Protein AF-A0A356KJI8-F1 (afdb_monomer)

Solvent-accessible surface area (backbone atoms only — not comparable to full-atom values): 4674 Å² total; per-residue (Å²): 104,62,84,39,20,71,44,53,68,57,52,44,47,62,57,50,49,38,50,50,49,26,66,72,63,75,37,71,68,42,54,54,48,47,59,63,44,50,63,56,52,55,52,50,49,52,52,52,54,48,51,43,44,71,76,34,68,66,60,46,59,55,49,53,72,62,26,16,73,86,53,62,52,75,78,75,76,79,76,84,127

Foldseek 3Di:
DCQAEVCVVVLCCLPPVLVVVCVVVVDCVSVVVSVVCVVVVVVVLVVVLVVCCVVPPPVSVVSPVQYDHNGGDDPDPDDDD

Radius of gyration: 16.25 Å; Cα contacts (8 Å, |Δi|>4): 50; chains: 1; bounding box: 27×36×49 Å

Secondary structure (DSSP, 8-state):
-TTTBS-HHHHHIIIIIHHHHHHHHT-HHHHHHHHHHHHHHHHHHHHHHHHHHHHSTTHHHHHHHHSBSSSPPPPPPPPP-

pLDDT: mean 72.65, std 10.51, range [42.5, 87.19]

Structure (mmCIF, N/CA/C/O backbone):
data_AF-A0A356KJI8-F1
#
_entry.id   AF-A0A356KJI8-F1
#
loop_
_atom_site.group_PDB
_atom_site.id
_atom_site.type_symbol
_atom_site.label_atom_id
_atom_site.label_alt_id
_atom_site.label_comp_id
_atom_site.label_asym_id
_atom_site.label_entity_id
_atom_site.label_seq_id
_atom_site.pdbx_PDB_ins_code
_atom_site.Cartn_x
_atom_site.Cartn_y
_atom_site.Cartn_z
_atom_site.occupancy
_atom_site.B_iso_or_equiv
_atom_site.auth_seq_id
_atom_site.auth_comp_id
_atom_site.auth_asym_id
_atom_site.auth_atom_id
_atom_site.pdbx_PDB_model_num
ATOM 1 N N . ALA A 1 1 ? -14.431 -9.242 -0.576 1.00 55.72 1 ALA A N 1
ATOM 2 C CA . ALA A 1 1 ? -12.989 -8.930 -0.694 1.00 55.72 1 ALA A CA 1
ATOM 3 C C . ALA A 1 1 ? -12.463 -8.170 0.528 1.00 55.72 1 ALA A C 1
ATOM 5 O O . ALA A 1 1 ? -11.588 -8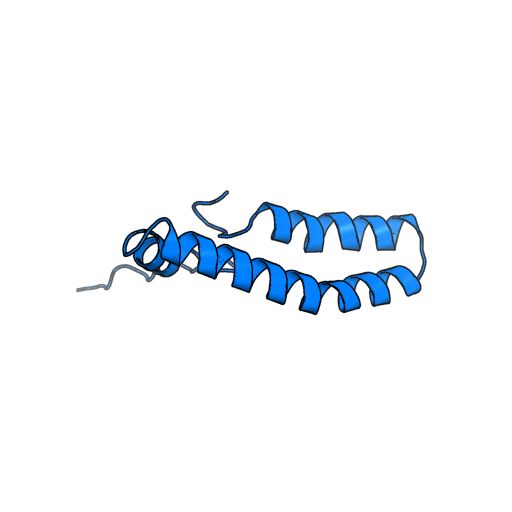.697 1.204 1.00 55.72 1 ALA A O 1
ATOM 6 N N . PHE A 1 2 ? -13.041 -7.009 0.873 1.00 58.22 2 PHE A N 1
ATOM 7 C CA . PHE A 1 2 ? -12.616 -6.190 2.024 1.00 58.22 2 PHE A CA 1
ATOM 8 C C . PHE A 1 2 ? -12.607 -6.940 3.369 1.00 58.22 2 PHE A C 1
ATOM 10 O O . PHE A 1 2 ? -11.671 -6.824 4.142 1.00 58.22 2 PHE A O 1
ATOM 17 N N . ARG A 1 3 ? -13.555 -7.861 3.591 1.00 53.50 3 ARG A N 1
ATOM 18 C CA . ARG A 1 3 ? -13.585 -8.736 4.782 1.00 53.50 3 ARG A CA 1
ATOM 19 C C . ARG A 1 3 ? -12.326 -9.600 5.003 1.00 53.50 3 ARG A C 1
ATOM 21 O O . ARG A 1 3 ? -12.139 -10.099 6.104 1.00 53.50 3 ARG A O 1
ATOM 28 N N . TYR A 1 4 ? -11.480 -9.790 3.987 1.00 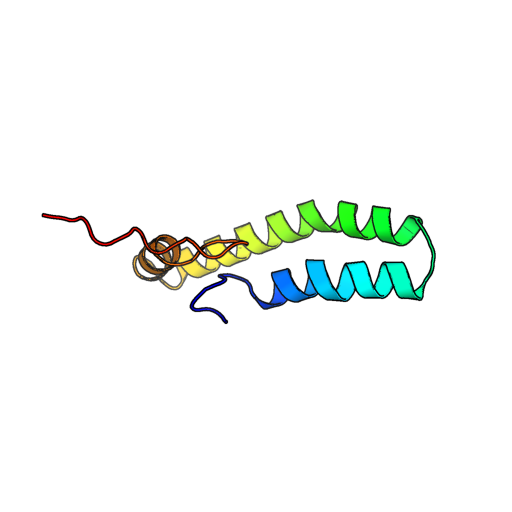56.91 4 TYR A N 1
ATOM 29 C CA . TYR A 1 4 ? -10.260 -10.607 4.073 1.00 56.91 4 TYR A CA 1
ATOM 30 C C . TYR A 1 4 ? -8.979 -9.809 3.795 1.00 56.91 4 TYR A C 1
ATOM 32 O O . TYR A 1 4 ? -7.936 -10.112 4.374 1.00 56.91 4 TYR A O 1
ATOM 40 N N . PHE A 1 5 ? -9.065 -8.768 2.961 1.00 61.53 5 PHE A N 1
ATOM 41 C CA . PHE A 1 5 ? -7.945 -7.921 2.555 1.00 61.53 5 PHE A CA 1
ATOM 42 C C . PHE A 1 5 ? -8.300 -6.459 2.794 1.00 61.53 5 PHE A C 1
ATOM 44 O O . PHE A 1 5 ? -9.326 -6.002 2.297 1.00 61.53 5 PHE A O 1
ATOM 51 N N . ARG A 1 6 ? -7.438 -5.698 3.477 1.00 68.62 6 ARG A N 1
ATOM 52 C CA . ARG A 1 6 ? -7.667 -4.248 3.643 1.00 68.62 6 ARG A CA 1
ATOM 53 C C . ARG A 1 6 ? -7.644 -3.498 2.315 1.00 68.62 6 ARG A C 1
ATOM 55 O O . ARG A 1 6 ? -8.436 -2.588 2.120 1.00 68.62 6 ARG A O 1
ATOM 62 N N . HIS A 1 7 ? -6.801 -3.943 1.386 1.00 69.56 7 HIS A N 1
ATOM 63 C CA . HIS A 1 7 ? -6.584 -3.280 0.103 1.00 69.56 7 HIS A CA 1
ATOM 64 C C . HIS A 1 7 ? -6.632 -4.289 -1.061 1.00 69.56 7 HIS A C 1
ATOM 66 O O . HIS A 1 7 ? -5.603 -4.603 -1.663 1.00 69.56 7 HIS A O 1
ATOM 72 N N . PRO A 1 8 ? -7.815 -4.836 -1.397 1.00 67.94 8 PRO A N 1
ATOM 73 C CA . PRO A 1 8 ? -7.946 -5.857 -2.438 1.00 67.94 8 PRO A CA 1
ATOM 74 C C . PRO A 1 8 ? -7.560 -5.334 -3.830 1.00 67.94 8 PRO A C 1
ATOM 76 O O . PRO A 1 8 ? -7.013 -6.087 -4.631 1.00 67.94 8 PRO A O 1
ATOM 79 N N . LEU A 1 9 ? -7.774 -4.039 -4.094 1.00 73.75 9 LEU A N 1
ATOM 80 C CA . LEU A 1 9 ? -7.351 -3.391 -5.337 1.00 73.75 9 LEU A CA 1
ATOM 81 C C . LEU A 1 9 ? -5.821 -3.391 -5.480 1.00 73.75 9 LEU A C 1
ATOM 83 O O . LEU A 1 9 ? -5.300 -3.708 -6.542 1.00 73.75 9 LEU A O 1
ATOM 87 N N . TYR A 1 10 ? -5.103 -3.102 -4.394 1.00 71.81 10 TYR A N 1
ATOM 88 C CA . TYR A 1 10 ? -3.642 -3.059 -4.367 1.00 71.81 10 TYR A CA 1
ATOM 89 C C . TYR A 1 10 ? -3.054 -4.458 -4.555 1.00 71.81 10 TYR A C 1
ATOM 91 O O . TYR A 1 10 ? -2.099 -4.633 -5.306 1.00 71.81 10 TYR A O 1
ATOM 99 N N . ALA A 1 11 ? -3.661 -5.467 -3.919 1.00 69.88 11 ALA A N 1
ATOM 100 C CA . ALA A 1 11 ? -3.290 -6.863 -4.123 1.00 69.88 11 ALA A CA 1
ATOM 101 C C . ALA A 1 11 ? -3.465 -7.273 -5.595 1.00 69.88 11 ALA A C 1
ATOM 103 O O . ALA A 1 11 ? -2.549 -7.850 -6.173 1.00 69.88 11 ALA A O 1
ATOM 104 N N . ALA A 1 12 ? -4.585 -6.912 -6.230 1.00 76.12 12 ALA A N 1
ATOM 105 C CA . ALA A 1 12 ? -4.797 -7.167 -7.654 1.00 76.12 12 ALA A CA 1
ATOM 106 C C . ALA A 1 12 ? -3.794 -6.405 -8.544 1.00 76.12 12 ALA A C 1
ATOM 108 O O . ALA A 1 12 ? -3.255 -6.974 -9.489 1.00 76.12 12 ALA A O 1
ATOM 109 N N . PHE A 1 13 ? -3.479 -5.147 -8.233 1.00 75.94 13 PHE A N 1
ATOM 110 C CA . PHE A 1 13 ? -2.539 -4.349 -9.029 1.00 75.94 13 PHE A CA 1
ATOM 111 C C . PHE A 1 13 ? -1.095 -4.872 -8.949 1.00 75.94 13 PHE A C 1
ATOM 113 O O . PHE A 1 13 ? -0.376 -4.922 -9.950 1.00 75.94 13 PHE A O 1
ATOM 120 N N . LEU A 1 14 ? -0.669 -5.297 -7.758 1.00 70.81 14 LEU A N 1
ATOM 121 C CA . LEU A 1 14 ? 0.664 -5.854 -7.528 1.00 70.81 14 LEU A CA 1
ATOM 122 C C . LEU A 1 14 ? 0.807 -7.283 -8.070 1.00 70.81 14 LEU A C 1
ATOM 124 O O . LEU A 1 14 ? 1.866 -7.620 -8.585 1.00 70.81 14 LEU A O 1
ATOM 128 N N . LEU A 1 15 ? -0.235 -8.118 -7.989 1.00 71.62 15 LEU A N 1
ATOM 129 C CA . LEU A 1 15 ? -0.162 -9.522 -8.420 1.00 71.62 15 LEU A CA 1
ATOM 130 C C . LEU A 1 15 ? -0.574 -9.746 -9.874 1.00 71.62 15 LEU A C 1
ATOM 132 O O . LEU A 1 15 ? 0.086 -10.499 -10.574 1.00 71.62 15 LEU A O 1
ATOM 136 N N . PHE A 1 16 ? -1.662 -9.135 -10.342 1.00 72.81 16 PHE A N 1
ATOM 137 C CA . PHE A 1 16 ? -2.162 -9.364 -11.701 1.00 72.81 16 PHE A CA 1
ATOM 138 C C . PHE A 1 16 ? -1.580 -8.368 -12.694 1.00 72.81 16 PHE A C 1
ATOM 140 O O . PHE A 1 16 ? -1.121 -8.766 -13.761 1.00 72.81 16 PHE A O 1
ATOM 147 N N . PHE A 1 17 ? -1.579 -7.079 -12.351 1.00 73.00 17 PHE A N 1
ATOM 148 C CA . PHE A 1 17 ? -1.188 -6.048 -13.309 1.00 73.00 17 PHE A CA 1
ATOM 149 C C . PHE A 1 17 ? 0.321 -6.048 -13.553 1.00 73.00 17 PHE A C 1
ATOM 151 O O . PHE A 1 17 ? 0.754 -6.079 -14.696 1.00 73.00 17 PHE A O 1
ATOM 158 N N . ASN A 1 18 ? 1.130 -6.096 -12.493 1.00 70.00 18 ASN A N 1
ATOM 159 C CA . ASN A 1 18 ? 2.588 -6.112 -12.637 1.00 70.00 18 ASN A CA 1
ATOM 160 C C . ASN A 1 18 ? 3.110 -7.400 -13.287 1.00 70.00 18 ASN A C 1
ATOM 162 O O . ASN A 1 18 ? 3.957 -7.341 -14.174 1.00 70.00 18 ASN A O 1
ATOM 166 N N . PHE A 1 19 ? 2.573 -8.556 -12.897 1.00 71.06 19 PHE A N 1
ATOM 167 C CA . PHE A 1 19 ? 3.005 -9.843 -13.446 1.00 71.06 19 PHE A CA 1
ATOM 168 C C . PHE A 1 19 ? 2.496 -10.059 -14.877 1.00 71.06 19 PHE A C 1
ATOM 170 O O . PHE A 1 19 ? 3.250 -10.507 -15.738 1.00 71.06 19 PHE A O 1
ATOM 177 N N . GLY A 1 20 ? 1.245 -9.674 -15.156 1.00 73.75 20 GLY A N 1
ATOM 178 C CA . GLY A 1 20 ? 0.675 -9.710 -16.502 1.00 73.75 20 GLY A CA 1
ATOM 179 C C . GLY A 1 20 ? 1.393 -8.765 -17.464 1.00 73.75 20 GLY A C 1
ATOM 180 O O . GLY A 1 20 ? 1.670 -9.148 -18.595 1.00 73.75 20 GLY A O 1
ATOM 181 N N . LEU A 1 21 ? 1.768 -7.566 -17.007 1.00 72.88 21 LEU A N 1
ATOM 182 C CA . LEU A 1 21 ? 2.501 -6.599 -17.825 1.00 72.88 21 LEU A CA 1
ATOM 183 C C . LEU A 1 21 ? 3.949 -7.042 -18.089 1.00 72.88 21 L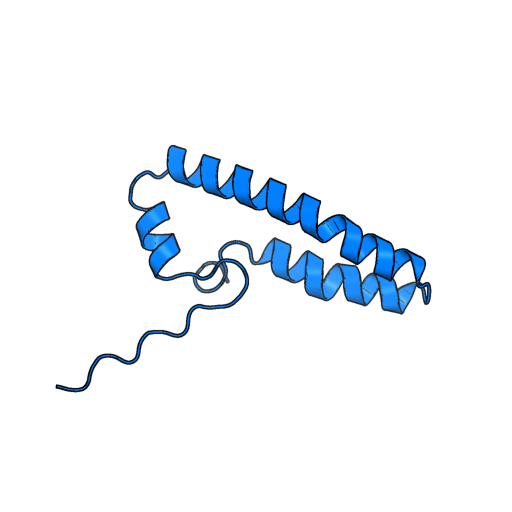EU A C 1
ATOM 185 O O . LEU A 1 21 ? 4.436 -6.876 -19.205 1.00 72.88 21 LEU A O 1
ATOM 189 N N . ALA A 1 22 ? 4.615 -7.651 -17.102 1.00 73.19 22 ALA A N 1
ATOM 190 C CA . ALA A 1 22 ? 5.959 -8.199 -17.277 1.00 73.19 22 ALA A CA 1
ATOM 191 C C . ALA A 1 22 ? 5.983 -9.373 -18.273 1.00 73.19 22 ALA A C 1
ATOM 193 O O . ALA A 1 22 ? 6.870 -9.423 -19.121 1.00 73.19 22 ALA A O 1
ATOM 194 N N . LEU A 1 23 ? 4.990 -10.271 -18.213 1.00 74.81 23 LEU A N 1
ATOM 195 C CA . LEU A 1 23 ? 4.827 -11.369 -19.175 1.00 74.81 23 LEU A CA 1
ATOM 196 C C . LEU A 1 23 ? 4.445 -10.874 -20.575 1.00 74.81 23 LEU A C 1
ATOM 198 O O . LEU A 1 23 ? 4.913 -11.425 -21.564 1.00 74.81 23 LEU A O 1
ATOM 202 N N . TYR A 1 24 ? 3.602 -9.843 -20.668 1.00 76.88 24 TYR A N 1
ATOM 203 C CA . TYR A 1 24 ? 3.157 -9.297 -21.951 1.00 76.88 24 TYR A CA 1
ATOM 204 C C . TYR A 1 24 ? 4.286 -8.603 -22.726 1.00 76.88 24 TYR A C 1
ATOM 206 O O . TYR A 1 24 ? 4.312 -8.657 -23.952 1.00 76.88 24 TYR A O 1
ATOM 214 N N . LEU A 1 25 ? 5.212 -7.944 -22.022 1.00 78.62 25 LEU A N 1
ATOM 215 C CA . LEU A 1 25 ? 6.276 -7.141 -22.639 1.00 78.62 25 LEU A CA 1
ATOM 216 C C . LEU A 1 25 ? 7.616 -7.876 -22.761 1.00 78.62 25 LEU A C 1
ATOM 218 O O . LEU A 1 25 ? 8.536 -7.308 -23.344 1.00 78.62 25 LEU A O 1
ATOM 222 N N . ASP A 1 26 ? 7.727 -9.090 -22.205 1.00 78.94 26 ASP A N 1
ATOM 223 C CA . ASP A 1 26 ? 8.931 -9.943 -22.194 1.00 78.94 26 ASP A CA 1
ATOM 224 C C . ASP A 1 26 ? 10.226 -9.179 -21.858 1.00 78.94 26 ASP A C 1
ATOM 226 O O . ASP A 1 26 ? 11.287 -9.362 -22.453 1.00 78.94 26 ASP A O 1
ATOM 230 N N . ASN A 1 27 ? 10.129 -8.225 -20.928 1.00 75.94 27 ASN A N 1
ATOM 231 C CA . ASN A 1 27 ? 11.202 -7.275 -20.673 1.00 75.94 27 ASN A CA 1
ATOM 232 C C . ASN A 1 27 ? 11.464 -7.126 -19.174 1.00 75.94 27 ASN A C 1
ATOM 234 O O . ASN A 1 27 ? 10.618 -6.661 -18.403 1.00 75.94 27 ASN A O 1
ATOM 238 N N . TRP A 1 28 ? 12.691 -7.474 -18.776 1.00 75.75 28 TRP A N 1
ATOM 239 C CA . TRP A 1 28 ? 13.183 -7.393 -17.399 1.00 75.75 28 TRP A CA 1
ATOM 240 C C . TRP A 1 28 ? 13.060 -5.998 -16.771 1.00 75.75 28 TRP A C 1
ATOM 242 O O . TRP A 1 28 ? 12.962 -5.892 -15.548 1.00 75.75 28 TRP A O 1
ATOM 252 N N . LEU A 1 29 ? 12.994 -4.929 -17.572 1.00 79.50 29 LEU A N 1
ATOM 253 C CA . LEU A 1 29 ? 12.771 -3.568 -17.084 1.00 79.50 29 LEU A CA 1
ATOM 254 C C . LEU A 1 29 ? 11.446 -3.440 -16.310 1.00 79.50 29 LEU A C 1
ATOM 256 O O . LEU A 1 29 ? 11.385 -2.726 -15.310 1.00 79.50 29 LEU A O 1
ATOM 260 N N . TYR A 1 30 ? 10.407 -4.179 -16.708 1.00 75.88 30 TYR A N 1
ATOM 261 C CA . TYR A 1 30 ? 9.114 -4.171 -16.016 1.00 75.88 30 TYR A CA 1
ATOM 262 C C . TYR A 1 30 ? 9.136 -4.949 -14.703 1.00 75.88 30 TYR A C 1
ATOM 264 O O . TYR A 1 30 ? 8.39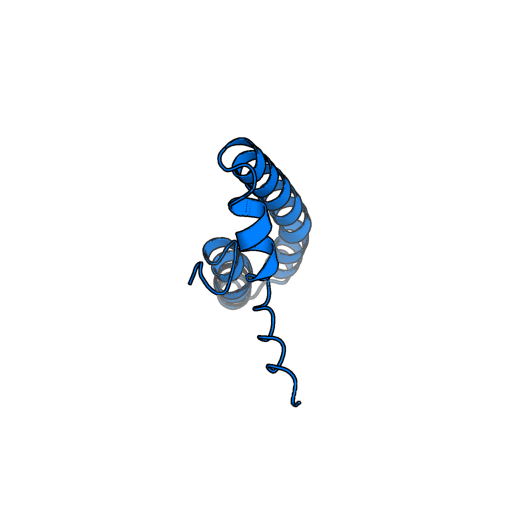1 -4.619 -13.784 1.00 75.88 30 TYR A O 1
ATOM 272 N N . VAL A 1 31 ? 10.039 -5.923 -14.568 1.00 75.06 31 VAL A N 1
ATOM 273 C CA . VAL A 1 31 ? 10.283 -6.597 -13.287 1.00 75.06 31 VAL A CA 1
ATOM 274 C C . VAL A 1 31 ? 10.907 -5.612 -12.297 1.00 75.06 31 VAL A C 1
ATOM 276 O O . VAL A 1 31 ? 10.465 -5.515 -11.154 1.00 75.06 31 VAL A O 1
ATOM 279 N N . ILE A 1 32 ? 11.885 -4.817 -12.743 1.00 80.88 32 ILE A N 1
ATOM 280 C CA . ILE A 1 32 ? 12.492 -3.759 -11.920 1.00 80.88 32 ILE A CA 1
ATOM 281 C C . ILE A 1 32 ? 11.458 -2.679 -11.580 1.00 80.88 32 ILE A C 1
ATOM 283 O O . ILE A 1 32 ? 11.389 -2.240 -10.433 1.00 80.88 32 ILE A O 1
ATOM 287 N N . TRP A 1 33 ? 10.619 -2.286 -12.540 1.00 80.31 33 TRP A N 1
ATOM 288 C CA . TRP A 1 33 ? 9.524 -1.341 -12.314 1.00 80.31 33 TRP A CA 1
ATOM 289 C C . TRP A 1 33 ? 8.536 -1.839 -11.252 1.00 80.31 33 TRP A C 1
ATOM 291 O O . TRP A 1 33 ? 8.193 -1.096 -10.332 1.00 80.31 33 TRP A O 1
ATOM 301 N N . ALA A 1 34 ? 8.144 -3.114 -11.318 1.00 78.38 34 ALA A N 1
ATOM 302 C CA . ALA A 1 34 ? 7.271 -3.731 -10.325 1.00 78.38 34 ALA A CA 1
ATOM 303 C C . ALA A 1 34 ? 7.876 -3.681 -8.916 1.00 78.38 34 ALA A C 1
ATOM 305 O O . ALA A 1 34 ? 7.207 -3.294 -7.954 1.00 78.38 34 ALA A O 1
ATOM 306 N N . LEU A 1 35 ? 9.169 -3.996 -8.800 1.00 80.38 35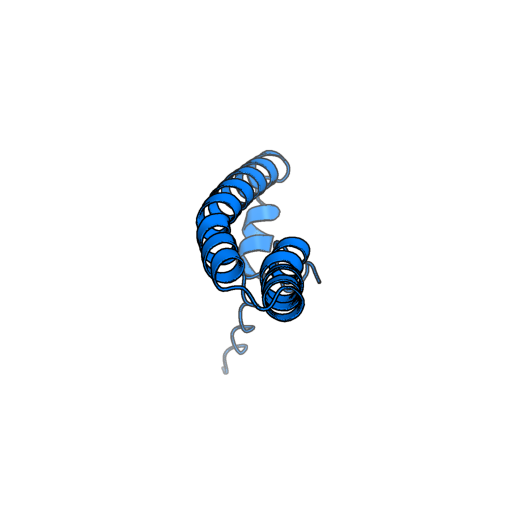 LEU A N 1
ATOM 307 C CA . LEU A 1 35 ? 9.905 -3.896 -7.540 1.00 80.38 35 LEU A CA 1
ATOM 308 C C . LEU A 1 35 ? 10.005 -2.447 -7.044 1.00 80.38 35 LEU A C 1
ATOM 310 O O . LEU A 1 35 ? 9.845 -2.195 -5.851 1.00 80.38 35 LEU A O 1
ATOM 314 N N . ALA A 1 36 ? 10.199 -1.484 -7.944 1.00 82.94 36 ALA A N 1
ATOM 315 C CA . ALA A 1 36 ? 10.255 -0.065 -7.605 1.00 82.94 36 ALA A CA 1
ATOM 316 C C . ALA A 1 36 ? 8.901 0.488 -7.123 1.00 82.94 36 ALA A C 1
ATOM 318 O O . ALA A 1 36 ? 8.869 1.408 -6.304 1.00 82.94 36 ALA A O 1
ATOM 319 N N . GLN A 1 37 ? 7.775 -0.079 -7.569 1.00 79.50 37 GLN A N 1
ATOM 320 C CA . GLN A 1 37 ? 6.451 0.345 -7.110 1.00 79.50 37 GLN A CA 1
ATOM 321 C C . GLN A 1 37 ? 6.130 -0.104 -5.676 1.00 79.50 37 GLN A C 1
ATOM 323 O O . GLN A 1 37 ? 5.338 0.562 -5.006 1.00 79.50 37 GLN A O 1
ATOM 328 N N . HIS A 1 38 ? 6.739 -1.179 -5.162 1.00 78.88 38 HIS A N 1
ATOM 329 C CA . HIS A 1 38 ? 6.491 -1.665 -3.796 1.00 78.88 38 HIS A CA 1
ATOM 330 C C . HIS A 1 38 ? 6.581 -0.575 -2.708 1.00 78.88 38 HIS A C 1
ATOM 332 O O . HIS A 1 38 ? 5.612 -0.411 -1.958 1.00 78.88 38 HIS A O 1
ATOM 338 N N . PRO A 1 39 ? 7.678 0.201 -2.588 1.00 82.31 39 PRO A N 1
ATOM 339 C CA . PRO A 1 39 ? 7.781 1.247 -1.569 1.00 82.31 39 PRO A CA 1
ATOM 340 C C . PRO A 1 39 ? 6.724 2.349 -1.732 1.00 82.31 39 PRO A C 1
ATOM 342 O O . PRO A 1 39 ? 6.178 2.818 -0.733 1.00 82.31 39 PRO A O 1
ATOM 345 N N . VAL A 1 40 ? 6.371 2.719 -2.968 1.00 82.88 40 VAL A N 1
ATOM 346 C CA . VAL A 1 40 ? 5.329 3.725 -3.246 1.00 82.88 40 VAL A CA 1
ATOM 347 C C . VAL A 1 40 ? 3.968 3.252 -2.739 1.00 82.88 40 VAL A C 1
ATOM 349 O O . VAL A 1 40 ? 3.249 4.003 -2.075 1.00 82.88 40 VAL A O 1
ATOM 352 N N . TRP A 1 41 ? 3.630 1.988 -2.992 1.00 77.94 41 TRP A N 1
ATOM 353 C CA . TRP A 1 41 ? 2.395 1.388 -2.499 1.00 77.94 41 TRP A CA 1
ATOM 354 C C . TRP A 1 41 ? 2.370 1.297 -0.970 1.00 77.94 41 TRP A C 1
ATOM 356 O O . TRP A 1 41 ? 1.339 1.577 -0.360 1.00 77.94 41 TRP A O 1
ATOM 366 N N . HIS A 1 42 ? 3.502 0.992 -0.327 1.00 80.75 42 HIS A N 1
ATOM 367 C CA . HIS A 1 42 ? 3.598 1.014 1.135 1.00 80.75 42 HIS A CA 1
ATOM 368 C C . HIS A 1 42 ? 3.336 2.404 1.728 1.00 80.75 42 HIS A C 1
ATOM 370 O O . HIS A 1 42 ? 2.681 2.501 2.767 1.00 80.75 42 HIS A O 1
ATOM 376 N N . LEU A 1 43 ? 3.819 3.469 1.084 1.00 84.06 43 LEU A N 1
ATOM 377 C CA . LEU A 1 43 ? 3.555 4.842 1.518 1.00 84.06 43 LEU A CA 1
ATOM 378 C C . LEU A 1 43 ? 2.083 5.225 1.330 1.00 84.06 43 LEU A C 1
ATOM 380 O O . LEU A 1 43 ? 1.483 5.759 2.262 1.00 84.06 43 LEU A O 1
ATOM 384 N N . ASN A 1 44 ? 1.489 4.883 0.183 1.00 84.19 44 ASN A N 1
ATOM 385 C CA . ASN A 1 44 ? 0.069 5.133 -0.083 1.00 84.19 44 ASN A CA 1
ATOM 386 C C . ASN A 1 44 ? -0.832 4.446 0.945 1.00 84.19 44 ASN A C 1
ATOM 388 O O . ASN A 1 44 ? -1.658 5.102 1.574 1.00 84.19 44 ASN A O 1
ATOM 392 N N . ILE A 1 45 ? -0.598 3.154 1.197 1.00 82.38 45 ILE A N 1
ATOM 393 C CA . ILE A 1 45 ? -1.355 2.385 2.192 1.00 82.38 45 ILE A CA 1
ATOM 394 C C . ILE A 1 45 ? -1.228 3.029 3.572 1.00 82.38 45 ILE A C 1
ATOM 396 O O . ILE A 1 45 ? -2.224 3.169 4.267 1.00 82.38 45 ILE A O 1
ATOM 400 N N . ARG A 1 46 ? -0.032 3.466 3.989 1.00 82.50 46 ARG A N 1
ATOM 401 C CA . ARG A 1 46 ? 0.127 4.133 5.294 1.00 82.50 46 ARG A CA 1
ATOM 402 C C . ARG A 1 46 ? -0.680 5.429 5.385 1.00 82.50 46 ARG A C 1
ATOM 404 O O . ARG A 1 46 ? -1.250 5.683 6.442 1.00 82.50 46 ARG A O 1
ATOM 411 N N . GLY A 1 47 ? -0.734 6.217 4.312 1.00 84.06 47 GLY A N 1
ATOM 412 C CA . GLY A 1 47 ? -1.561 7.423 4.252 1.00 84.06 47 GLY A CA 1
ATOM 413 C C . GLY A 1 47 ? -3.057 7.108 4.316 1.00 84.06 47 GLY A C 1
ATOM 414 O O . GLY A 1 47 ? -3.782 7.719 5.095 1.00 84.06 47 GLY A O 1
ATOM 415 N N . GLU A 1 48 ? -3.503 6.104 3.564 1.00 83.94 48 GLU A N 1
ATOM 416 C CA . GLU A 1 48 ? -4.902 5.665 3.527 1.00 83.94 48 GLU A CA 1
ATOM 417 C C . GLU A 1 48 ? -5.348 5.066 4.873 1.00 83.94 48 GLU A C 1
ATOM 419 O O . GLU A 1 48 ? -6.404 5.424 5.393 1.00 83.94 48 GLU A O 1
ATOM 424 N N . GLU A 1 49 ? -4.513 4.228 5.502 1.00 83.38 49 GLU A N 1
ATOM 425 C CA . GLU A 1 49 ? -4.771 3.700 6.847 1.00 83.38 49 GLU A CA 1
ATOM 426 C C . GLU A 1 49 ? -4.812 4.826 7.894 1.00 83.38 49 GLU A C 1
ATOM 428 O O . GLU A 1 49 ? -5.611 4.754 8.825 1.00 83.38 49 GLU A O 1
ATOM 433 N N . ALA A 1 50 ? -3.966 5.856 7.771 1.00 85.12 50 ALA A N 1
ATOM 434 C CA . ALA A 1 50 ? -4.000 7.007 8.669 1.00 85.12 50 ALA A CA 1
ATOM 435 C C . ALA A 1 50 ? -5.301 7.799 8.498 1.00 85.12 50 ALA A C 1
ATOM 437 O O . ALA A 1 50 ? -5.959 8.092 9.490 1.00 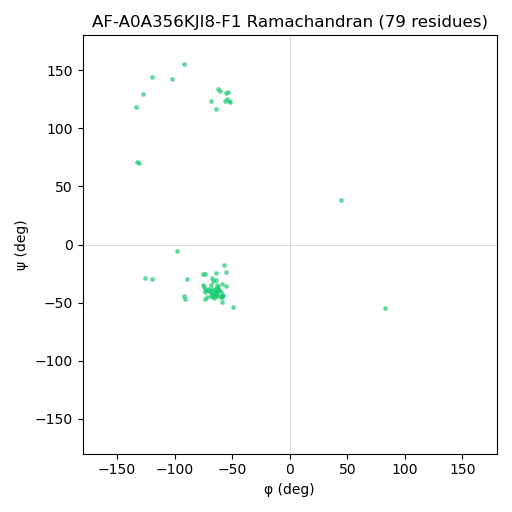85.12 50 ALA A O 1
ATOM 438 N N . LEU A 1 51 ? -5.719 8.067 7.258 1.00 85.88 51 LEU A N 1
ATOM 439 C CA . LEU A 1 51 ? -6.982 8.746 6.967 1.00 85.88 51 LEU A CA 1
ATOM 440 C C . LEU A 1 51 ? -8.182 7.964 7.521 1.00 85.88 51 LEU A C 1
ATOM 442 O O . LEU A 1 51 ? -9.052 8.546 8.160 1.00 85.88 51 LEU A O 1
ATOM 446 N N . MET A 1 52 ? -8.196 6.642 7.334 1.00 82.06 52 MET A N 1
ATOM 447 C CA . MET A 1 52 ? -9.236 5.752 7.855 1.00 82.06 52 MET A CA 1
ATOM 448 C C . MET A 1 52 ? -9.282 5.727 9.385 1.00 82.06 52 MET A C 1
ATOM 450 O O . MET A 1 52 ? -10.368 5.719 9.955 1.00 82.06 52 MET A O 1
ATOM 454 N N . ARG A 1 53 ? -8.129 5.773 10.067 1.00 84.38 53 ARG A N 1
ATOM 455 C CA . ARG A 1 53 ? -8.073 5.913 11.535 1.00 84.38 53 ARG A CA 1
ATOM 456 C C . ARG A 1 53 ? -8.668 7.231 12.010 1.00 84.38 53 ARG A C 1
ATOM 458 O O . ARG A 1 53 ? -9.324 7.250 13.046 1.00 84.38 53 ARG A O 1
ATOM 465 N N . THR A 1 54 ? -8.438 8.311 11.269 1.00 85.44 54 THR A N 1
ATOM 466 C CA . THR A 1 54 ? -8.981 9.634 11.595 1.00 85.44 54 THR A CA 1
ATOM 467 C C . THR A 1 54 ? -10.480 9.719 11.303 1.00 85.44 54 THR A C 1
ATOM 469 O O . THR A 1 54 ? -11.215 10.320 12.078 1.00 85.44 54 THR A O 1
ATOM 472 N N . ALA A 1 55 ? -10.939 9.117 10.203 1.00 87.19 55 ALA A N 1
ATOM 473 C CA . ALA A 1 55 ? -12.342 9.126 9.792 1.00 87.19 55 ALA A CA 1
ATOM 474 C C . ALA A 1 55 ? -13.218 8.171 10.623 1.00 87.19 55 ALA A C 1
ATOM 476 O O . ALA A 1 55 ? -14.370 8.492 10.898 1.00 87.19 55 ALA A O 1
ATOM 477 N N . PHE A 1 56 ? -12.667 7.025 11.043 1.00 84.69 56 PHE A N 1
ATOM 478 C CA . PHE A 1 56 ? -13.365 5.974 11.792 1.00 84.69 56 PHE A CA 1
ATOM 479 C C . PHE A 1 56 ? -12.558 5.548 13.032 1.00 84.69 56 PHE A C 1
ATOM 481 O O . PHE A 1 56 ? -11.987 4.446 13.072 1.00 84.69 56 PHE A O 1
ATOM 488 N N . PRO A 1 57 ? -12.469 6.417 14.053 1.00 81.00 57 PRO A N 1
ATOM 489 C CA . PRO A 1 57 ? -11.755 6.102 15.283 1.00 81.00 57 PRO A CA 1
ATOM 490 C C . PRO A 1 57 ? -12.405 4.902 15.992 1.00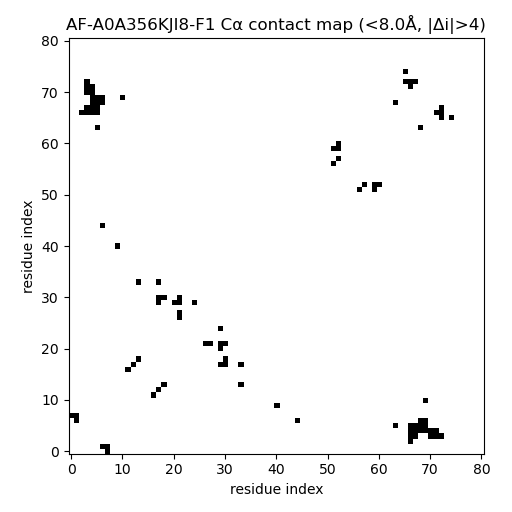 81.00 57 PRO A C 1
ATOM 492 O O . PRO A 1 57 ? -13.622 4.825 16.129 1.00 81.00 57 PRO A O 1
ATOM 495 N N . GLY A 1 58 ? -11.596 3.939 16.440 1.00 77.25 58 GLY A N 1
ATOM 496 C CA . GLY A 1 58 ? -12.067 2.719 17.115 1.00 77.25 58 GLY A CA 1
ATOM 497 C C . GLY A 1 58 ? -12.522 1.609 16.159 1.00 77.25 58 GLY A C 1
ATOM 498 O O . GLY A 1 58 ? -11.958 0.514 16.195 1.00 77.25 58 GLY A O 1
ATOM 499 N N . GLU A 1 59 ? -13.456 1.893 15.247 1.00 80.62 59 GLU A N 1
ATOM 500 C CA . GLU A 1 59 ? -13.979 0.900 14.289 1.00 80.62 59 GLU A CA 1
ATOM 501 C C . GLU A 1 59 ? -12.895 0.382 13.336 1.00 80.62 59 GLU A C 1
ATOM 503 O O . GLU A 1 59 ? -12.762 -0.826 13.114 1.00 80.62 59 GLU A O 1
ATOM 508 N N . TYR A 1 60 ? -12.052 1.279 12.811 1.00 79.25 60 TYR A N 1
ATOM 509 C CA . TYR A 1 60 ? -10.974 0.879 11.908 1.00 79.25 60 TYR A CA 1
ATOM 510 C C . TYR A 1 60 ? -9.911 0.023 12.610 1.00 79.25 60 TYR A C 1
ATOM 512 O O . TYR A 1 60 ? -9.291 -0.863 12.014 1.00 79.25 60 TYR A O 1
ATOM 520 N N . GLU A 1 61 ? -9.698 0.260 13.900 1.00 78.62 61 GLU A N 1
ATOM 521 C CA . GLU A 1 61 ? -8.736 -0.479 14.708 1.00 78.62 61 GLU A CA 1
ATOM 522 C C . GLU A 1 61 ? -9.224 -1.901 14.993 1.00 78.62 61 GLU A C 1
ATOM 524 O O . GLU A 1 61 ? -8.455 -2.863 14.911 1.00 78.62 61 GLU A O 1
ATOM 529 N N . GLU A 1 62 ? -10.522 -2.050 15.241 1.00 79.25 62 GLU A N 1
ATOM 530 C CA . GLU A 1 62 ? -11.188 -3.336 15.409 1.00 79.25 62 GLU A CA 1
ATOM 531 C C . GLU A 1 62 ? -11.247 -4.122 14.091 1.00 79.25 62 GLU A C 1
ATOM 533 O O . GLU A 1 62 ? -10.908 -5.310 14.045 1.00 79.25 62 GLU A O 1
ATOM 538 N N . TYR A 1 63 ? -11.513 -3.433 12.982 1.00 74.56 63 TYR A N 1
ATOM 539 C CA . TYR A 1 63 ? -11.399 -3.984 11.636 1.00 74.56 63 TYR A CA 1
ATOM 540 C C . TYR A 1 63 ? -9.970 -4.457 11.315 1.00 74.56 63 TYR A C 1
ATOM 542 O O . TYR A 1 63 ? -9.770 -5.550 10.778 1.00 74.56 63 TYR A O 1
ATOM 550 N N . CYS A 1 64 ? -8.941 -3.704 11.718 1.00 73.69 64 CYS A N 1
ATOM 551 C CA . CYS A 1 64 ? -7.538 -4.102 11.563 1.00 73.69 64 CYS A CA 1
ATOM 552 C C . CYS A 1 64 ? -7.166 -5.358 12.376 1.00 73.69 64 CYS A C 1
ATOM 554 O O . CYS A 1 64 ? -6.202 -6.064 12.035 1.00 73.69 64 CYS A O 1
ATOM 556 N N . LYS A 1 65 ? -7.885 -5.667 13.462 1.00 73.56 65 LYS A N 1
ATOM 557 C CA . LYS A 1 65 ? -7.636 -6.887 14.249 1.00 73.56 65 LYS A CA 1
ATOM 558 C C . LYS A 1 65 ? -8.046 -8.134 13.472 1.00 73.56 65 LYS A C 1
ATOM 560 O O . LYS A 1 65 ? -7.281 -9.100 13.485 1.00 73.56 65 LYS A O 1
ATOM 565 N N . THR A 1 66 ? -9.165 -8.078 12.754 1.00 69.81 66 THR A N 1
ATOM 566 C CA . THR A 1 66 ? -9.756 -9.210 12.022 1.00 69.81 66 THR A CA 1
ATOM 567 C C . THR A 1 66 ? -9.253 -9.344 10.585 1.00 69.81 66 THR A C 1
ATOM 569 O O . THR A 1 66 ? -9.135 -10.460 10.087 1.00 69.81 66 THR A O 1
ATOM 572 N N . THR A 1 67 ? -8.870 -8.244 9.933 1.00 68.56 67 THR A N 1
ATOM 573 C CA . THR A 1 67 ? -8.340 -8.257 8.558 1.00 68.56 67 THR A CA 1
ATOM 574 C C . THR A 1 67 ? -6.822 -8.120 8.516 1.00 68.56 67 THR A C 1
ATOM 576 O O . THR A 1 67 ? -6.212 -7.380 9.297 1.00 68.56 67 THR A O 1
ATOM 579 N N . GLY A 1 68 ? -6.175 -8.833 7.594 1.00 65.56 68 GLY A N 1
ATOM 580 C CA . GLY A 1 68 ? -4.747 -8.669 7.329 1.00 65.56 68 GLY A CA 1
ATOM 581 C C . GLY A 1 68 ? -4.476 -7.650 6.219 1.00 65.56 68 GLY A C 1
ATOM 582 O O . GLY A 1 68 ? -5.341 -7.355 5.393 1.00 65.56 68 GLY A O 1
ATOM 583 N N . ARG A 1 69 ? -3.275 -7.056 6.237 1.00 66.44 69 ARG A N 1
ATOM 584 C CA . ARG A 1 69 ? -2.912 -5.942 5.343 1.00 66.44 69 ARG A CA 1
ATOM 585 C C . ARG A 1 69 ? -2.730 -6.405 3.888 1.00 66.44 69 ARG A C 1
ATOM 587 O O . ARG A 1 69 ? -3.279 -5.780 2.991 1.00 66.44 69 ARG A O 1
ATOM 594 N N . PHE A 1 70 ? -2.023 -7.520 3.684 1.00 59.47 70 PHE A N 1
ATOM 595 C CA . PHE A 1 70 ? -1.774 -8.130 2.363 1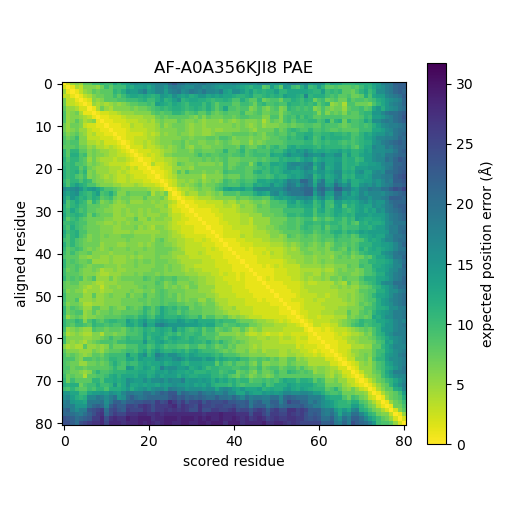.00 59.47 70 PHE A CA 1
ATOM 596 C C . PHE A 1 70 ? -2.189 -9.602 2.272 1.00 59.47 70 PHE A C 1
ATOM 598 O O . PHE A 1 70 ? -2.577 -10.063 1.207 1.00 59.47 70 PHE A O 1
ATOM 605 N N . PHE A 1 71 ? -2.154 -10.325 3.391 1.00 58.22 71 PHE A N 1
ATOM 606 C CA . PHE A 1 71 ? -2.583 -11.717 3.491 1.00 58.22 71 PHE A CA 1
ATOM 607 C C . PHE A 1 71 ? -3.730 -11.818 4.493 1.00 58.22 71 PHE A C 1
ATOM 609 O O . PHE A 1 71 ? -3.702 -11.086 5.487 1.00 58.22 71 PHE A O 1
ATOM 616 N N . PRO A 1 72 ? -4.722 -12.695 4.275 1.00 58.41 72 PRO A N 1
ATOM 617 C CA . PRO A 1 72 ? -5.788 -12.900 5.243 1.00 58.41 72 PRO A CA 1
ATOM 618 C C . PRO A 1 72 ? -5.187 -13.396 6.563 1.00 58.41 72 PRO A C 1
ATOM 620 O O . PRO A 1 72 ? -4.365 -14.312 6.581 1.00 58.41 72 PRO A O 1
ATOM 623 N N . LYS A 1 73 ? -5.583 -12.788 7.688 1.00 63.53 73 LYS A N 1
ATOM 624 C CA . LYS A 1 73 ? -5.263 -13.347 9.005 1.00 63.53 73 LYS A CA 1
ATOM 625 C C . LYS A 1 73 ? -6.056 -14.643 9.151 1.00 63.53 73 LYS A C 1
ATOM 627 O O . LYS A 1 73 ? -7.279 -14.618 9.020 1.00 63.53 73 LYS A O 1
ATOM 632 N N . LEU A 1 74 ? -5.368 -15.757 9.407 1.00 60.56 74 LEU A N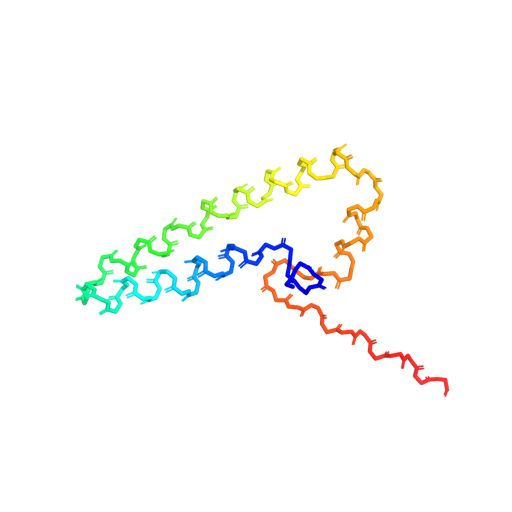 1
ATOM 633 C CA . LEU A 1 74 ? -6.035 -17.007 9.763 1.00 60.56 74 LEU A CA 1
ATOM 634 C C . LEU A 1 74 ? -6.937 -16.729 10.979 1.00 60.56 74 LEU A C 1
ATOM 636 O O . LEU A 1 74 ? -6.452 -16.128 11.947 1.00 60.56 74 LEU A O 1
ATOM 640 N N . PRO A 1 75 ? -8.223 -17.121 10.960 1.00 57.19 75 PRO A N 1
ATOM 641 C CA . PRO A 1 75 ? -9.027 -17.077 12.168 1.00 57.19 75 PRO A CA 1
ATOM 642 C C . PRO A 1 75 ? -8.300 -17.913 13.221 1.00 57.19 75 PRO A C 1
ATOM 644 O O . PRO A 1 75 ? -7.963 -19.072 12.977 1.00 57.19 75 PRO A O 1
ATOM 647 N N . ARG A 1 76 ? -7.992 -17.299 14.369 1.00 50.69 76 ARG A N 1
ATOM 648 C CA . ARG A 1 76 ? -7.456 -18.027 15.521 1.00 50.69 76 ARG A CA 1
ATOM 649 C C . ARG A 1 76 ? -8.432 -19.185 15.779 1.00 50.69 76 ARG A C 1
ATOM 651 O O . ARG A 1 76 ? -9.622 -18.889 15.912 1.00 50.69 76 ARG A O 1
ATOM 658 N N . PRO A 1 77 ? -7.987 -20.457 15.797 1.00 47.22 77 PRO A N 1
ATOM 659 C CA . PRO A 1 77 ? -8.879 -21.552 16.148 1.00 47.22 77 PRO A CA 1
ATOM 660 C C . PRO A 1 77 ? -9.487 -21.205 17.505 1.00 47.22 77 PRO A C 1
ATOM 662 O O . PRO A 1 77 ? -8.759 -20.832 18.430 1.00 47.22 77 PRO A O 1
ATOM 665 N N . ALA A 1 78 ? -10.820 -21.200 17.579 1.00 51.91 78 ALA A N 1
ATOM 666 C CA . ALA A 1 78 ? -11.524 -21.022 18.838 1.00 51.91 78 ALA A CA 1
ATOM 667 C C . ALA A 1 78 ? -10.938 -22.044 19.817 1.00 51.91 78 ALA A C 1
ATOM 669 O O . ALA A 1 78 ? -10.850 -23.225 19.481 1.00 51.91 78 ALA A O 1
ATOM 670 N N . GLY A 1 79 ? -10.421 -21.565 20.949 1.00 51.25 79 GLY A N 1
ATOM 671 C CA . GLY A 1 79 ? -9.727 -22.413 21.906 1.00 51.25 79 GLY A CA 1
ATOM 672 C C . GLY A 1 79 ? -10.600 -23.601 22.293 1.00 51.25 79 GLY A C 1
ATOM 673 O O . GLY A 1 79 ? -11.775 -23.422 22.610 1.00 51.25 79 GLY A O 1
ATOM 674 N N . GLY A 1 80 ? -10.015 -24.798 22.249 1.00 51.28 80 GLY A N 1
ATOM 675 C CA . GLY A 1 80 ? -10.549 -25.929 22.990 1.00 51.28 80 GLY A CA 1
ATOM 676 C C . GLY A 1 80 ? -10.455 -25.599 24.475 1.00 51.28 80 GLY A C 1
ATOM 677 O O . GLY A 1 80 ? -9.355 -25.354 24.974 1.00 51.28 80 GLY A O 1
ATOM 678 N N . GLN A 1 81 ? -11.616 -25.505 25.121 1.00 42.50 81 GLN A N 1
ATOM 679 C CA . GLN A 1 81 ? -11.751 -25.800 26.545 1.00 42.50 81 GLN A CA 1
ATOM 680 C C . GLN A 1 81 ? -11.767 -27.315 26.723 1.00 42.50 81 GLN A C 1
ATOM 682 O O . GLN A 1 81 ? -12.339 -27.988 25.833 1.00 42.50 81 GLN A O 1
#

Sequence (81 aa):
AFRYFRHPLYAAFLLFFNFGLALYLDNWLYVIWALAQHPVWHLNIRGEEALMRTAFPGEYEEYCKTTGRFFPKLPRPAGGQ

Mean predicted aligned error: 9.53 Å